Protein AF-A0A3S4GTS2-F1 (afdb_monomer_lite)

Sequence (43 aa):
MAQVYNFSSGPAMLPAEVLKLAQQELCDWHGLGDVGHGDQSPW

pLDDT: mean 82.88, std 15.47, range [54.16, 96.75]

Radius of gyration: 18.67 Å; chains: 1; bounding box: 27×24×58 Å

InterPro domains:
  IPR015424 Pyridoxal phosphate-dependent transferase [SSF53383] (1-36)

Organism: Klebsiella pneumoniae (NCBI:txid573)

Foldseek 3Di:
DDDDDWPDPPPGDDDPVVVVVCVVCVCPPVNPNPPPPDPPPVD

Secondary structure (DSSP, 8-state):
-PPP----SSS-PPPHHHHHHHHHHSSSSTT-S---S------

Structure (mmCIF, N/CA/C/O backbone):
data_AF-A0A3S4GTS2-F1
#
_entry.id   AF-A0A3S4GTS2-F1
#
loop_
_atom_site.group_PDB
_atom_site.id
_atom_site.type_symbol
_atom_site.label_atom_id
_atom_site.label_alt_id
_atom_site.label_comp_id
_atom_site.label_asym_id
_atom_site.label_entity_id
_atom_site.label_seq_id
_atom_site.pdbx_PDB_ins_code
_atom_site.Cartn_x
_atom_site.Cartn_y
_atom_site.Cartn_z
_atom_site.occupancy
_atom_site.B_iso_or_equiv
_atom_site.auth_seq_id
_atom_site.auth_comp_id
_atom_site.auth_asym_id
_atom_site.auth_atom_id
_atom_site.pdbx_PDB_model_num
ATOM 1 N N . MET A 1 1 ? -11.175 5.729 -19.206 1.00 71.56 1 MET A N 1
ATOM 2 C CA . MET A 1 1 ? -9.729 5.840 -18.907 1.00 71.56 1 MET A CA 1
ATOM 3 C C . MET A 1 1 ? -9.043 4.573 -19.385 1.00 71.56 1 MET A C 1
ATOM 5 O O . MET A 1 1 ? -9.672 3.524 -19.331 1.00 71.56 1 MET A O 1
ATOM 9 N N . ALA A 1 2 ? -7.816 4.670 -19.894 1.00 86.62 2 ALA A N 1
ATOM 10 C CA . ALA A 1 2 ? -7.046 3.498 -20.309 1.00 86.62 2 ALA A CA 1
ATOM 11 C C . ALA A 1 2 ? -6.460 2.771 -19.089 1.00 86.62 2 ALA A C 1
ATOM 13 O O . ALA A 1 2 ? -6.163 3.405 -18.076 1.00 86.62 2 ALA A O 1
ATOM 14 N N . GLN A 1 3 ? -6.289 1.455 -19.198 1.00 86.69 3 GLN A N 1
ATOM 15 C CA . GLN A 1 3 ? -5.637 0.648 -18.171 1.00 86.69 3 GLN A CA 1
ATOM 16 C C . GLN A 1 3 ? -4.143 0.996 -18.110 1.00 86.69 3 GLN A C 1
ATOM 18 O O . GLN A 1 3 ? -3.446 0.901 -19.121 1.00 86.69 3 GLN A O 1
ATOM 23 N N . VAL A 1 4 ? -3.657 1.396 -16.933 1.00 91.19 4 VAL A N 1
ATOM 24 C CA . VAL A 1 4 ? -2.242 1.724 -16.696 1.00 91.19 4 VAL A CA 1
ATOM 25 C C . VAL A 1 4 ? -1.582 0.564 -15.959 1.00 91.19 4 VAL A C 1
ATOM 27 O O . VAL A 1 4 ? -2.085 0.115 -14.931 1.00 91.19 4 VAL A O 1
ATOM 30 N N . TYR A 1 5 ? -0.446 0.096 -16.471 1.00 91.75 5 TYR A N 1
ATOM 31 C CA . TYR A 1 5 ? 0.340 -0.978 -15.867 1.00 91.75 5 TYR A CA 1
ATOM 32 C C . TYR A 1 5 ? 1.680 -0.425 -15.381 1.00 91.75 5 TYR A C 1
ATOM 34 O O . TYR A 1 5 ? 2.400 0.216 -16.145 1.00 91.75 5 TYR A O 1
ATOM 42 N N . ASN A 1 6 ? 2.013 -0.665 -14.111 1.00 93.56 6 ASN A N 1
ATOM 43 C CA . ASN A 1 6 ? 3.252 -0.196 -13.498 1.00 93.56 6 ASN A CA 1
ATOM 44 C C . ASN A 1 6 ? 4.246 -1.365 -13.360 1.00 93.56 6 ASN A C 1
ATOM 46 O O . ASN A 1 6 ? 4.077 -2.220 -12.495 1.00 93.56 6 ASN A O 1
ATOM 50 N N . PHE A 1 7 ? 5.285 -1.370 -14.203 1.00 94.00 7 PHE A N 1
ATOM 51 C CA . PHE A 1 7 ? 6.373 -2.364 -14.213 1.00 94.00 7 PHE A CA 1
ATOM 52 C C . PHE A 1 7 ? 7.698 -1.809 -13.659 1.00 94.00 7 PHE A C 1
ATOM 54 O O . PHE A 1 7 ? 8.778 -2.261 -14.036 1.00 94.00 7 PHE A O 1
ATOM 61 N N . SER A 1 8 ? 7.634 -0.788 -12.804 1.00 95.00 8 SER A N 1
ATOM 62 C CA . SER A 1 8 ? 8.823 -0.165 -12.212 1.00 95.00 8 SER A CA 1
ATOM 63 C C . SER A 1 8 ? 9.616 -1.172 -11.377 1.00 95.00 8 SER A C 1
ATOM 65 O O . SER A 1 8 ? 9.035 -1.948 -10.621 1.00 95.00 8 SER A O 1
ATOM 67 N N . SER A 1 9 ? 10.945 -1.118 -11.456 1.00 92.06 9 SER A N 1
ATOM 68 C CA . SER A 1 9 ? 11.842 -1.946 -10.638 1.00 92.06 9 SER A CA 1
ATOM 69 C C . SER A 1 9 ? 12.004 -1.440 -9.199 1.00 92.06 9 SER A C 1
ATOM 71 O O . SER A 1 9 ? 12.471 -2.189 -8.344 1.00 92.06 9 SER A O 1
ATOM 73 N N . GLY A 1 10 ? 11.626 -0.188 -8.917 1.00 92.69 10 GLY A N 1
ATOM 74 C CA . GLY A 1 10 ? 11.700 0.400 -7.582 1.00 92.69 10 GLY A CA 1
ATOM 75 C C . GLY A 1 10 ? 11.615 1.936 -7.586 1.00 92.69 10 GLY A C 1
ATOM 76 O O . GLY A 1 10 ? 12.369 2.560 -8.332 1.00 92.69 10 GLY A O 1
ATOM 77 N N . PRO A 1 11 ? 10.752 2.555 -6.751 1.00 90.31 11 PRO A N 1
ATOM 78 C CA . PRO A 1 11 ? 9.673 1.915 -5.990 1.00 90.31 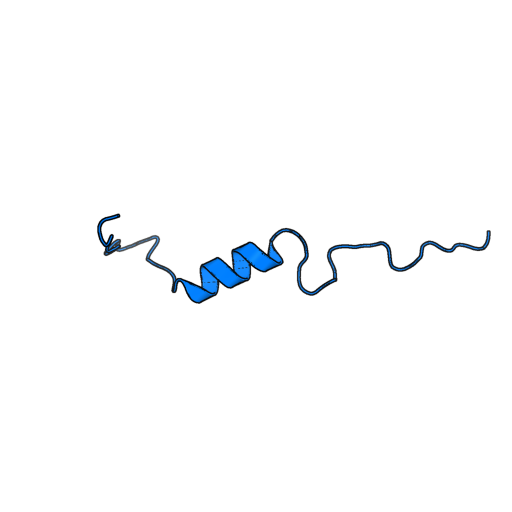11 PRO A CA 1
ATOM 79 C C . PRO A 1 11 ? 8.654 1.230 -6.921 1.00 90.31 11 PRO A C 1
ATOM 81 O O . PRO A 1 11 ? 8.483 1.626 -8.073 1.00 90.31 11 PRO A O 1
ATOM 84 N N . ALA A 1 12 ? 8.028 0.157 -6.435 1.00 92.56 12 ALA A N 1
ATOM 85 C CA . ALA A 1 12 ? 7.191 -0.743 -7.231 1.00 92.56 12 ALA A CA 1
ATOM 86 C C . ALA A 1 12 ? 5.688 -0.552 -6.961 1.00 92.56 12 ALA A C 1
ATOM 88 O O . ALA A 1 12 ? 5.281 0.175 -6.054 1.00 92.56 12 ALA A O 1
ATOM 89 N N . MET A 1 13 ? 4.857 -1.213 -7.770 1.00 95.25 13 MET A N 1
ATOM 90 C CA . MET A 1 13 ? 3.401 -1.175 -7.639 1.00 95.25 13 MET A CA 1
ATOM 91 C C . MET A 1 13 ? 2.930 -1.818 -6.327 1.00 95.25 13 MET A C 1
ATOM 93 O O . MET A 1 13 ? 3.386 -2.898 -5.957 1.00 95.25 13 MET A O 1
ATOM 97 N N . LEU A 1 14 ? 1.961 -1.178 -5.671 1.00 95.31 14 LEU A N 1
ATOM 98 C CA . LEU A 1 14 ? 1.222 -1.745 -4.543 1.00 95.31 14 LEU A CA 1
ATOM 99 C C . LEU A 1 14 ? -0.156 -2.253 -5.002 1.00 95.31 14 LEU A C 1
ATOM 101 O O . LEU A 1 14 ? -0.727 -1.692 -5.943 1.00 95.31 14 LEU A O 1
ATOM 105 N N . PRO A 1 15 ? -0.729 -3.278 -4.341 1.00 95.00 15 PRO A N 1
ATOM 106 C CA . PRO A 1 15 ? -2.107 -3.689 -4.581 1.00 95.00 15 PRO A CA 1
ATOM 107 C C . PRO A 1 15 ? -3.089 -2.535 -4.353 1.00 95.00 15 PRO A C 1
ATOM 109 O O . PRO A 1 15 ? -2.994 -1.812 -3.360 1.00 95.00 15 PRO A O 1
ATOM 112 N N . ALA A 1 16 ? -4.070 -2.390 -5.245 1.00 94.12 16 ALA A N 1
ATOM 113 C CA . ALA A 1 16 ? -5.030 -1.288 -5.183 1.00 94.12 16 ALA A CA 1
ATOM 114 C C . ALA A 1 16 ? -5.823 -1.262 -3.865 1.00 94.12 16 ALA A C 1
ATOM 116 O O . ALA A 1 16 ? -6.049 -0.190 -3.316 1.00 94.12 16 ALA A O 1
ATOM 117 N N . GLU A 1 17 ? -6.199 -2.427 -3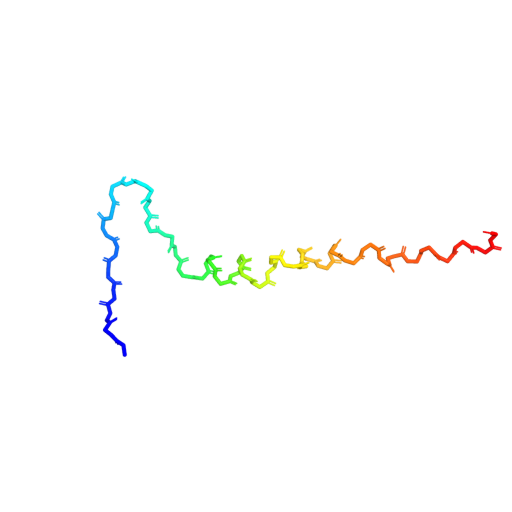.332 1.00 96.75 17 GLU A N 1
ATOM 118 C CA . GLU A 1 17 ? -6.949 -2.522 -2.071 1.00 96.75 17 GLU A CA 1
ATOM 119 C C . GLU A 1 17 ? -6.160 -1.984 -0.872 1.00 96.75 17 GLU A C 1
ATOM 121 O O . GLU A 1 17 ? -6.737 -1.345 0.000 1.00 96.75 17 GLU A O 1
ATOM 126 N N . VAL A 1 18 ? -4.832 -2.144 -0.865 1.00 96.38 18 VAL A N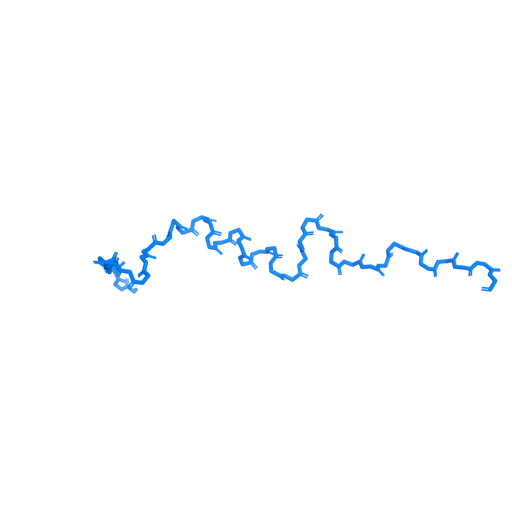 1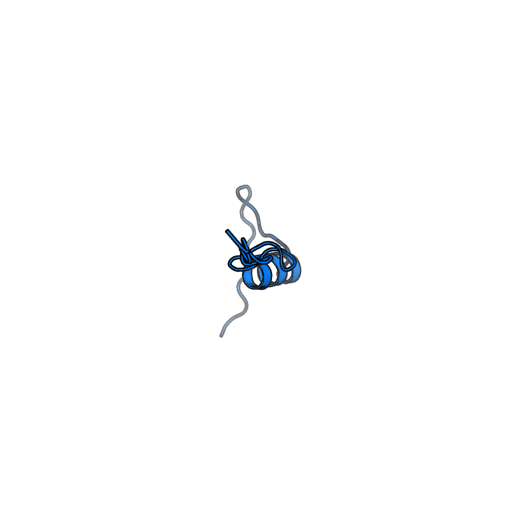
ATOM 127 C CA . VAL A 1 18 ? -3.970 -1.592 0.193 1.00 96.38 18 VAL A CA 1
ATOM 128 C C . VAL A 1 18 ? -3.960 -0.067 0.135 1.00 96.38 18 VAL A C 1
ATOM 130 O O . VAL A 1 18 ? -4.094 0.592 1.160 1.00 96.38 18 VAL A O 1
ATOM 133 N N . LEU A 1 19 ? -3.843 0.505 -1.067 1.00 96.69 19 LEU A N 1
ATOM 134 C CA . LEU A 1 19 ? -3.883 1.958 -1.246 1.00 96.69 19 LEU A CA 1
ATOM 135 C C . LEU A 1 19 ? -5.255 2.544 -0.894 1.00 96.69 19 LEU A C 1
ATOM 137 O O . LEU A 1 19 ? -5.319 3.631 -0.328 1.00 96.69 19 LEU A O 1
ATOM 141 N N . LYS A 1 20 ? -6.344 1.830 -1.202 1.00 96.56 20 LYS A N 1
ATOM 142 C CA . LYS A 1 20 ? -7.704 2.235 -0.820 1.00 96.56 20 LYS A CA 1
ATOM 143 C C . LYS A 1 20 ? -7.891 2.230 0.692 1.00 96.56 20 LYS A C 1
ATOM 145 O O . LYS A 1 20 ? -8.418 3.201 1.219 1.00 96.56 20 LYS A O 1
ATOM 150 N N . LEU A 1 21 ? -7.432 1.180 1.374 1.00 96.31 21 LEU A N 1
ATOM 151 C CA . LEU A 1 21 ? -7.477 1.112 2.833 1.00 96.31 21 LEU A CA 1
ATOM 152 C C . LEU A 1 21 ? -6.689 2.273 3.450 1.00 96.31 21 LEU A C 1
ATOM 154 O O . LEU A 1 21 ? -7.230 3.044 4.235 1.00 96.31 21 LEU A O 1
ATOM 158 N N . ALA A 1 22 ? -5.447 2.470 3.001 1.00 95.75 22 ALA A N 1
ATOM 159 C CA . ALA A 1 22 ? -4.610 3.569 3.470 1.00 95.75 22 ALA A CA 1
ATOM 160 C C . ALA A 1 22 ? -5.256 4.941 3.221 1.00 95.75 22 ALA A C 1
ATOM 162 O O . ALA A 1 22 ? -5.143 5.824 4.060 1.00 95.75 22 ALA A O 1
ATOM 163 N N . GLN A 1 23 ? -5.947 5.126 2.091 1.00 96.19 23 GLN A N 1
ATOM 164 C CA . GLN A 1 23 ? -6.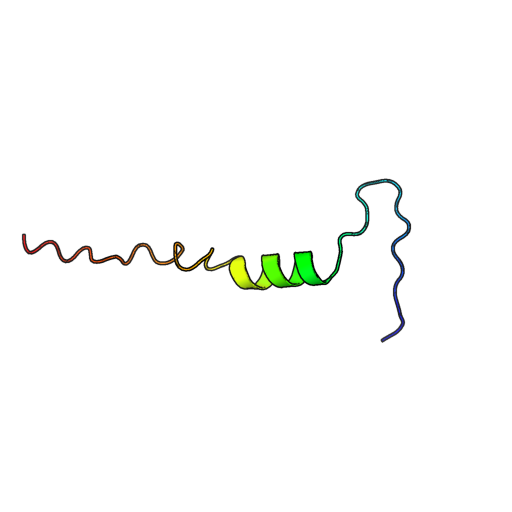699 6.348 1.808 1.00 96.19 23 GLN A CA 1
ATOM 165 C C . GLN A 1 23 ? -7.868 6.549 2.782 1.00 96.19 23 GLN A C 1
ATOM 167 O O . GLN A 1 23 ? -8.100 7.677 3.209 1.00 96.19 23 GLN A O 1
ATOM 172 N N . GLN A 1 24 ? -8.612 5.489 3.106 1.00 95.12 24 GLN A N 1
ATOM 173 C CA . GLN A 1 24 ? -9.765 5.549 4.011 1.00 95.12 24 GLN A CA 1
ATOM 174 C C . GLN A 1 24 ? -9.350 5.909 5.437 1.00 95.12 24 GLN A C 1
ATOM 176 O O . GLN A 1 24 ? -10.002 6.725 6.080 1.00 95.12 24 GLN A O 1
ATOM 181 N N . GLU A 1 25 ? -8.248 5.334 5.905 1.00 94.25 25 GLU A N 1
ATOM 182 C CA . GLU A 1 25 ? -7.780 5.474 7.286 1.00 94.25 25 GLU A CA 1
ATOM 183 C C . GLU A 1 25 ? -6.776 6.622 7.464 1.00 94.25 25 GLU A C 1
ATOM 185 O O . GLU A 1 25 ? -6.281 6.852 8.564 1.00 94.25 25 GLU A O 1
ATOM 190 N N . LEU A 1 26 ? -6.469 7.371 6.395 1.00 92.81 26 LEU A N 1
ATOM 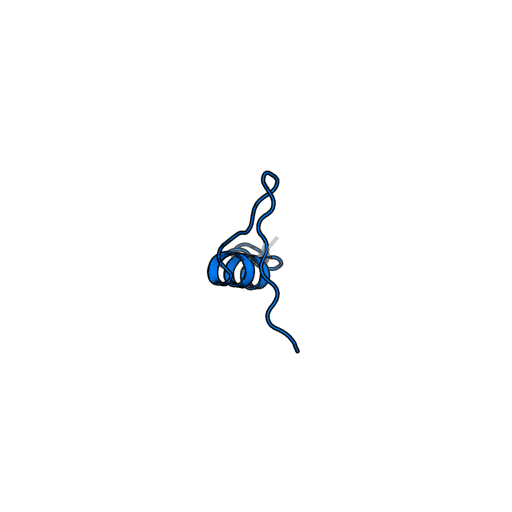191 C CA . LEU A 1 26 ? -5.446 8.420 6.419 1.00 92.81 26 LEU A CA 1
ATOM 192 C C . LEU A 1 26 ? -5.758 9.537 7.426 1.00 92.81 26 LEU A C 1
ATOM 194 O O . LEU A 1 26 ? -4.842 10.097 8.023 1.00 92.81 26 LEU A O 1
ATOM 198 N N . CYS A 1 27 ? -7.038 9.888 7.574 1.00 90.25 27 CYS A N 1
ATOM 199 C CA . CYS A 1 27 ? -7.490 10.957 8.470 1.00 90.25 27 CYS A CA 1
ATOM 200 C C . CYS A 1 27 ? -7.913 10.445 9.848 1.00 90.25 27 CYS A C 1
ATOM 202 O O . CYS A 1 27 ? -7.789 11.175 10.826 1.00 90.25 27 CYS A O 1
ATOM 204 N N . ASP A 1 28 ? -8.411 9.214 9.917 1.00 87.81 28 ASP A N 1
ATOM 205 C CA . ASP A 1 28 ? -8.825 8.578 11.158 1.00 87.81 28 ASP A CA 1
ATOM 206 C C . ASP A 1 28 ? -8.408 7.114 11.127 1.00 87.81 28 ASP A C 1
ATOM 208 O O . ASP A 1 28 ? -9.052 6.248 10.527 1.00 87.81 28 ASP A O 1
ATOM 212 N N . TRP A 1 29 ? -7.274 6.859 11.765 1.00 90.00 29 TRP A N 1
ATOM 213 C CA . TRP A 1 29 ? -6.742 5.522 11.877 1.00 90.00 29 TRP A CA 1
ATOM 214 C C . TRP A 1 29 ? -7.547 4.745 12.917 1.00 90.00 29 TRP A C 1
ATOM 216 O O . TRP A 1 29 ? -7.393 4.970 14.117 1.00 90.00 29 TRP A O 1
ATOM 226 N N . HIS A 1 30 ? -8.391 3.814 12.467 1.00 85.44 30 HIS A N 1
ATOM 227 C CA . HIS A 1 30 ? -9.138 2.896 13.337 1.00 85.44 30 HIS A CA 1
ATOM 228 C C . HIS A 1 30 ? -9.976 3.590 14.441 1.00 85.44 30 HIS A C 1
ATOM 230 O O . HIS A 1 30 ? -10.187 3.013 15.510 1.00 85.44 30 HIS A O 1
ATOM 236 N N . GLY A 1 31 ? -10.456 4.818 14.224 1.00 78.06 31 GLY A N 1
ATOM 237 C CA . GLY A 1 31 ? -11.210 5.560 15.242 1.00 78.06 31 GLY A CA 1
ATOM 238 C C . GLY A 1 31 ? -10.343 6.120 16.376 1.00 78.06 31 GLY A C 1
ATOM 239 O O . GLY A 1 31 ? -10.871 6.494 17.422 1.00 78.06 31 GLY A O 1
ATOM 240 N N . LEU A 1 32 ? -9.016 6.139 16.208 1.00 79.88 32 LEU A N 1
ATOM 241 C CA . LEU A 1 32 ? -8.054 6.715 17.155 1.00 79.88 32 LEU A CA 1
ATOM 242 C C . LEU A 1 32 ? -7.732 8.184 16.835 1.00 79.88 32 LEU A C 1
ATOM 244 O O . LEU A 1 32 ? -7.037 8.835 17.614 1.00 79.88 32 LEU A O 1
ATOM 248 N N . GLY A 1 33 ? -8.196 8.695 15.687 1.00 63.12 33 GLY A N 1
ATOM 249 C CA . GLY A 1 33 ? -7.900 10.038 15.186 1.00 63.12 33 GLY A CA 1
ATOM 250 C C . GLY A 1 33 ? -8.694 11.160 15.855 1.00 63.12 33 GLY A C 1
ATOM 251 O O . GLY A 1 33 ? -8.283 12.316 15.777 1.00 63.12 33 GLY A O 1
ATOM 252 N N . ASP A 1 34 ? -9.778 10.836 16.561 1.00 57.25 34 ASP A N 1
ATOM 253 C CA . ASP A 1 34 ? -10.472 11.781 17.430 1.00 57.25 34 ASP A CA 1
ATOM 254 C C . ASP A 1 34 ? -10.003 11.556 18.871 1.00 57.25 34 ASP A C 1
ATOM 256 O O . ASP A 1 34 ? -10.536 10.749 19.639 1.00 57.25 34 ASP A O 1
ATOM 260 N N . VAL A 1 35 ? -8.969 12.301 19.261 1.00 59.44 35 VAL A N 1
ATOM 261 C CA . VAL A 1 35 ? -8.628 12.517 20.673 1.00 59.44 35 VAL A CA 1
ATOM 262 C C . VAL A 1 35 ? -9.682 13.445 21.303 1.00 59.44 35 VAL A C 1
ATOM 264 O O . VAL A 1 35 ? -9.370 14.470 21.891 1.00 59.44 35 VAL A O 1
ATOM 267 N N . GLY A 1 36 ? -10.955 13.099 21.136 1.00 58.88 36 GLY A N 1
ATOM 268 C CA . GLY A 1 36 ? -12.120 13.583 21.861 1.00 58.88 36 GLY A CA 1
ATOM 269 C C . GLY A 1 36 ? -12.764 12.431 22.630 1.00 58.88 36 GLY A C 1
ATOM 270 O O . GLY A 1 36 ? -13.960 12.455 22.923 1.00 58.88 36 GLY A O 1
ATOM 271 N N . HIS A 1 37 ? -11.968 11.432 23.042 1.00 55.56 37 HIS A N 1
ATOM 272 C CA . HIS A 1 37 ? -12.258 10.723 24.286 1.00 55.56 37 HIS A CA 1
ATOM 273 C C . HIS A 1 37 ? -12.229 11.747 25.419 1.00 55.56 37 HIS A C 1
ATOM 275 O O . HIS A 1 37 ? -11.185 12.006 26.005 1.00 55.56 37 HIS A O 1
ATOM 281 N N . GLY A 1 38 ? -13.399 12.347 25.642 1.00 56.56 38 GLY A N 1
ATOM 282 C CA . GLY A 1 38 ? -13.786 13.201 26.749 1.00 56.56 38 GLY A CA 1
ATOM 283 C C . GLY A 1 38 ? -12.647 13.677 27.635 1.00 56.56 38 GLY A C 1
ATOM 284 O O . GLY A 1 38 ? -12.469 13.148 28.730 1.00 56.56 38 GLY A O 1
ATOM 285 N N . ASP A 1 39 ? -12.036 14.798 27.254 1.00 58.12 39 ASP A N 1
ATOM 286 C CA . ASP A 1 39 ? -11.763 15.829 28.251 1.00 58.12 39 ASP A CA 1
ATOM 287 C C . ASP A 1 39 ? -13.115 16.386 28.735 1.00 58.12 39 ASP A C 1
ATOM 289 O O . ASP A 1 39 ? -13.542 17.491 28.427 1.00 58.12 39 ASP A O 1
ATOM 293 N N . GLN A 1 40 ? -13.872 15.534 29.424 1.00 57.41 40 GLN A N 1
ATOM 294 C CA . GLN A 1 40 ? -14.877 15.956 30.378 1.00 57.41 40 GLN A CA 1
ATOM 295 C C . GLN A 1 40 ? -14.149 15.994 31.717 1.00 57.41 40 GLN A C 1
ATOM 297 O O . GLN A 1 40 ? -14.439 15.188 32.599 1.00 57.41 40 GLN A O 1
ATOM 302 N N . SER A 1 41 ? -13.146 16.865 31.851 1.00 54.16 41 SER A N 1
ATOM 303 C CA . SER A 1 41 ? -12.659 17.236 33.173 1.00 54.16 41 SER A CA 1
ATOM 304 C C . SER A 1 41 ? -13.818 17.943 33.891 1.00 54.16 41 SER A C 1
ATOM 306 O O . SER A 1 41 ? -14.295 18.971 33.408 1.00 54.16 41 SER A O 1
ATOM 308 N N . PRO A 1 42 ? -14.344 17.409 35.011 1.00 60.78 42 PRO A N 1
ATOM 309 C CA . PRO A 1 42 ? -15.357 18.098 35.808 1.00 60.78 42 PRO A CA 1
ATOM 310 C C . PRO A 1 42 ? -14.724 19.144 36.749 1.00 60.78 42 PRO A C 1
ATOM 312 O O . PRO A 1 42 ? -15.367 19.570 37.708 1.00 60.78 42 PRO A O 1
ATOM 315 N N . TRP A 1 43 ? -13.471 19.527 36.486 1.00 56.62 43 TRP A N 1
ATOM 316 C CA . TRP A 1 43 ? -12.686 20.533 37.195 1.00 56.62 43 TRP A CA 1
ATOM 317 C C . TRP A 1 43 ? -12.040 21.473 36.187 1.00 56.62 43 TRP A C 1
ATOM 319 O O . TRP A 1 43 ? -11.462 20.939 35.208 1.00 56.62 43 TRP A O 1
#